Protein AF-A0A353YXU7-F1 (afdb_monomer_lite)

Secondary structure (DSSP, 8-state):
--HHHHHHHHHHHHHHHHHTTTTTSS---SHHHHHHHHHHHHHHHH--SSS-EETTEE--SS-THHHHHHHHHHHH-

pLDDT: mean 94.9, std 3.88, range [71.25, 98.25]

Structure (mmCIF, N/CA/C/O backbone):
data_AF-A0A353YXU7-F1
#
_entry.id   AF-A0A353YXU7-F1
#
loop_
_atom_site.group_PDB
_atom_site.id
_atom_site.type_symbol
_atom_site.label_atom_id
_atom_site.label_alt_id
_atom_site.label_comp_id
_atom_site.label_asym_id
_atom_site.label_entity_id
_atom_site.label_seq_id
_atom_site.pdbx_PDB_ins_code
_atom_site.Cartn_x
_atom_site.Cartn_y
_atom_site.Cartn_z
_atom_site.occupancy
_atom_site.B_iso_or_equiv
_atom_site.auth_seq_id
_atom_site.auth_comp_id
_atom_site.auth_asym_id
_atom_site.auth_atom_id
_atom_site.pdbx_PDB_model_num
ATOM 1 N N . MET A 1 1 ? 13.415 11.087 -29.176 1.00 71.25 1 MET A N 1
ATOM 2 C CA . MET A 1 1 ? 13.599 10.524 -27.819 1.00 71.25 1 MET A CA 1
ATOM 3 C C . MET A 1 1 ? 15.064 10.161 -27.621 1.00 71.25 1 MET A C 1
ATOM 5 O O . MET A 1 1 ? 15.607 9.472 -28.482 1.00 71.25 1 MET A O 1
ATOM 9 N N . ASN A 1 2 ? 15.695 10.666 -26.555 1.00 92.44 2 ASN A N 1
ATOM 10 C CA . ASN A 1 2 ? 17.090 10.375 -26.193 1.00 92.44 2 ASN A CA 1
ATOM 11 C C . ASN A 1 2 ? 17.313 8.848 -26.092 1.00 92.44 2 ASN A C 1
ATOM 13 O O . ASN A 1 2 ? 16.390 8.126 -25.714 1.00 92.44 2 ASN A O 1
ATOM 17 N N . ARG A 1 3 ? 18.503 8.347 -26.448 1.00 94.9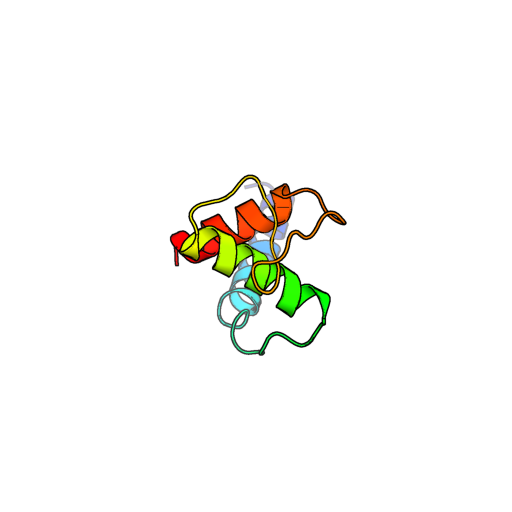4 3 ARG A N 1
ATOM 18 C CA . ARG A 1 3 ? 18.854 6.917 -26.370 1.00 94.94 3 ARG A CA 1
ATOM 19 C C . ARG A 1 3 ? 18.583 6.354 -24.973 1.00 94.94 3 ARG A C 1
ATOM 21 O O . ARG A 1 3 ? 17.958 5.307 -24.863 1.00 94.94 3 ARG A O 1
ATOM 28 N N . GLU A 1 4 ? 18.956 7.101 -23.939 1.00 95.81 4 GLU A N 1
ATOM 29 C CA . GLU A 1 4 ? 18.724 6.734 -22.536 1.00 95.81 4 GLU A CA 1
ATOM 30 C C . GLU A 1 4 ? 17.228 6.543 -22.233 1.00 95.81 4 GLU A C 1
ATOM 32 O O . GLU A 1 4 ? 16.824 5.536 -21.661 1.00 95.81 4 GLU A O 1
ATOM 37 N N . LEU A 1 5 ? 16.374 7.452 -22.721 1.00 96.81 5 LEU A N 1
ATOM 38 C CA . LEU A 1 5 ? 14.920 7.350 -22.547 1.00 96.81 5 LEU A CA 1
ATOM 39 C C . LEU A 1 5 ? 14.334 6.119 -23.246 1.00 96.81 5 LEU A C 1
ATOM 41 O O . LEU A 1 5 ? 13.414 5.502 -22.720 1.00 96.81 5 LEU A O 1
ATOM 45 N N . LYS A 1 6 ? 14.865 5.738 -24.416 1.00 96.56 6 LYS A N 1
ATOM 46 C CA . LYS A 1 6 ? 14.442 4.504 -25.097 1.00 96.56 6 LYS A CA 1
ATOM 47 C C . LYS A 1 6 ? 14.802 3.269 -24.276 1.00 96.56 6 LYS A C 1
ATOM 49 O O . LYS A 1 6 ? 13.977 2.373 -24.165 1.00 96.56 6 LYS A O 1
ATOM 54 N N . ILE A 1 7 ? 15.999 3.232 -23.694 1.00 97.56 7 ILE A N 1
ATOM 55 C CA . ILE A 1 7 ? 16.448 2.107 -22.862 1.00 97.56 7 ILE A CA 1
ATOM 56 C C . ILE A 1 7 ? 15.565 1.980 -21.618 1.00 97.56 7 ILE A C 1
ATOM 58 O O . ILE A 1 7 ? 15.029 0.904 -21.368 1.00 97.56 7 ILE A O 1
ATOM 62 N N . ILE A 1 8 ? 15.345 3.081 -20.891 1.00 97.44 8 ILE A N 1
ATOM 63 C CA . ILE A 1 8 ? 14.468 3.097 -19.710 1.00 97.44 8 ILE A CA 1
ATOM 64 C C . ILE A 1 8 ? 13.064 2.621 -20.083 1.00 97.44 8 ILE A C 1
ATOM 66 O O . ILE A 1 8 ? 12.499 1.776 -19.395 1.00 97.44 8 ILE A O 1
ATOM 70 N N . PHE A 1 9 ? 12.523 3.112 -21.202 1.00 97.38 9 PHE A N 1
ATOM 71 C CA . PHE A 1 9 ? 11.213 2.689 -21.684 1.00 97.38 9 PHE A CA 1
ATOM 72 C C . PHE A 1 9 ? 11.143 1.175 -21.908 1.00 97.38 9 PHE A C 1
ATOM 74 O O . PHE A 1 9 ? 10.219 0.535 -21.414 1.00 97.38 9 PHE A O 1
ATOM 81 N N . PHE A 1 10 ? 12.120 0.584 -22.603 1.00 97.75 10 PHE A N 1
ATOM 82 C CA . PHE A 1 10 ? 12.127 -0.860 -22.844 1.00 97.75 10 PHE A CA 1
ATOM 83 C C . PHE A 1 10 ? 12.277 -1.675 -21.557 1.00 97.75 10 PHE A C 1
ATOM 85 O O . PHE A 1 10 ? 11.638 -2.717 -21.436 1.00 97.75 10 PHE A O 1
ATOM 92 N N . ILE A 1 11 ? 13.059 -1.197 -20.584 1.00 97.56 11 ILE A N 1
ATOM 93 C CA . ILE A 1 11 ? 13.193 -1.856 -19.278 1.00 97.56 11 ILE A CA 1
ATOM 94 C C . ILE A 1 11 ? 11.859 -1.833 -18.526 1.00 97.56 11 ILE A C 1
ATOM 96 O O . ILE A 1 11 ? 11.402 -2.878 -18.072 1.00 97.56 11 ILE A O 1
ATOM 100 N N . VAL A 1 12 ? 11.210 -0.669 -18.426 1.00 97.75 12 VAL A N 1
ATOM 101 C CA . VAL A 1 12 ? 9.929 -0.527 -17.714 1.00 97.75 12 VAL A CA 1
ATOM 102 C C . VAL A 1 12 ? 8.826 -1.328 -18.403 1.00 97.75 12 VAL A C 1
ATOM 104 O O . VAL A 1 12 ? 8.072 -2.028 -17.733 1.00 97.75 12 VAL A O 1
ATOM 107 N N . ALA A 1 13 ? 8.753 -1.276 -19.735 1.00 97.69 13 ALA A N 1
ATOM 108 C CA . ALA A 1 13 ? 7.778 -2.045 -20.500 1.00 97.69 13 ALA A CA 1
ATOM 109 C C . ALA A 1 13 ? 7.995 -3.556 -20.333 1.00 97.69 13 ALA A C 1
ATOM 111 O O . ALA A 1 13 ? 7.043 -4.286 -20.069 1.00 97.69 13 ALA A O 1
ATOM 112 N N . GLY A 1 14 ? 9.246 -4.020 -20.427 1.00 97.81 14 GLY A N 1
ATOM 113 C CA . GLY A 1 14 ? 9.597 -5.419 -20.194 1.00 97.81 14 GLY A CA 1
ATOM 114 C C . GLY A 1 14 ? 9.230 -5.872 -18.780 1.00 97.81 14 GLY A C 1
ATOM 115 O O . GLY A 1 14 ? 8.529 -6.868 -18.624 1.00 97.81 14 GLY A O 1
ATOM 116 N N . ALA A 1 15 ? 9.626 -5.110 -17.757 1.00 97.12 15 ALA A N 1
ATOM 117 C CA . ALA A 1 15 ? 9.281 -5.401 -16.366 1.00 97.12 15 ALA A CA 1
ATOM 118 C C . ALA A 1 15 ? 7.760 -5.446 -16.151 1.00 97.12 15 ALA A C 1
ATOM 120 O O . ALA A 1 15 ? 7.261 -6.380 -15.534 1.00 97.12 15 ALA A O 1
ATOM 121 N N . GLY A 1 16 ? 7.011 -4.496 -16.717 1.00 97.00 16 GLY A N 1
ATOM 122 C CA . GLY A 1 16 ? 5.551 -4.466 -16.624 1.00 97.00 16 GLY A CA 1
ATOM 123 C C . GLY A 1 16 ? 4.888 -5.710 -17.218 1.00 97.00 16 GLY A C 1
ATOM 124 O O . GLY A 1 16 ? 4.011 -6.291 -16.583 1.00 97.00 16 GLY A O 1
ATOM 125 N N . ILE A 1 17 ? 5.347 -6.163 -18.390 1.00 96.81 17 ILE A N 1
ATOM 126 C CA . ILE A 1 17 ? 4.818 -7.359 -19.066 1.00 96.81 17 ILE A CA 1
ATOM 127 C C . ILE A 1 17 ? 5.042 -8.628 -18.235 1.00 96.81 17 ILE A C 1
ATOM 129 O O . ILE A 1 17 ? 4.164 -9.485 -18.189 1.00 96.81 17 ILE A O 1
ATOM 133 N N . PHE A 1 18 ? 6.196 -8.758 -17.576 1.00 94.69 18 PHE A N 1
ATOM 134 C CA . PHE A 1 18 ? 6.516 -9.949 -16.784 1.00 94.69 18 PHE A CA 1
ATOM 135 C C . PHE A 1 18 ? 6.042 -9.882 -15.330 1.00 94.69 18 PHE A C 1
ATOM 137 O O . PHE A 1 18 ? 5.922 -10.927 -14.700 1.00 94.69 18 PHE A O 1
ATOM 144 N N . TYR A 1 19 ? 5.780 -8.695 -14.781 1.00 94.19 19 TYR A N 1
ATOM 145 C CA . TYR A 1 19 ? 5.399 -8.540 -13.376 1.00 94.19 19 TYR A CA 1
ATOM 146 C C . TYR A 1 19 ? 3.880 -8.429 -13.189 1.00 94.19 19 TYR A C 1
ATOM 148 O O . TYR A 1 19 ? 3.303 -9.184 -12.410 1.00 94.19 19 TYR A O 1
ATOM 156 N N . ILE A 1 20 ? 3.206 -7.547 -13.939 1.00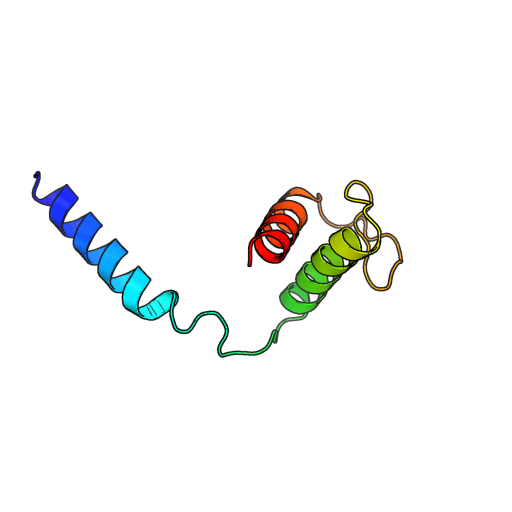 93.62 20 ILE A N 1
ATOM 157 C CA . ILE A 1 20 ? 1.785 -7.214 -13.714 1.00 93.62 20 ILE A CA 1
ATOM 158 C C . ILE A 1 20 ? 0.854 -8.431 -13.867 1.00 93.62 20 ILE A C 1
ATOM 160 O O . ILE A 1 20 ? 0.032 -8.639 -12.976 1.00 93.62 20 ILE A O 1
ATOM 164 N N . PRO A 1 21 ? 0.959 -9.276 -14.915 1.00 94.31 21 PRO A N 1
ATOM 165 C CA . PRO A 1 21 ? 0.039 -10.406 -15.078 1.00 94.31 21 PRO A CA 1
ATOM 166 C C . PRO A 1 21 ? 0.227 -11.524 -14.045 1.00 94.31 21 PRO A C 1
ATOM 168 O O . PRO A 1 21 ? -0.632 -12.394 -13.937 1.00 94.31 21 PRO A O 1
ATOM 171 N N . PHE A 1 22 ? 1.354 -11.540 -13.324 1.00 92.94 22 PHE A N 1
ATOM 172 C CA . PHE A 1 22 ? 1.749 -12.669 -12.479 1.00 92.94 22 PHE A CA 1
ATOM 173 C C . PHE A 1 22 ? 1.823 -12.340 -10.984 1.00 92.94 22 PHE A C 1
ATOM 175 O O . PHE A 1 22 ? 1.931 -13.268 -10.185 1.00 92.94 22 PHE A O 1
ATOM 182 N N . ILE A 1 23 ? 1.725 -11.064 -10.595 1.00 90.44 23 ILE A N 1
ATOM 183 C CA . ILE A 1 23 ? 1.906 -10.601 -9.207 1.00 90.44 23 ILE A CA 1
ATOM 184 C C . ILE A 1 23 ? 0.956 -11.269 -8.194 1.00 90.44 23 ILE A C 1
ATOM 186 O O . ILE A 1 23 ? 1.322 -11.431 -7.039 1.00 90.44 23 ILE A O 1
ATOM 190 N N . GLY A 1 24 ? -0.235 -11.703 -8.622 1.00 88.62 24 GLY A N 1
ATOM 191 C CA . GLY A 1 24 ? -1.234 -12.355 -7.762 1.00 88.62 24 GLY A CA 1
ATOM 192 C C . GLY A 1 24 ? -1.285 -13.886 -7.844 1.00 88.62 24 GLY A C 1
ATOM 193 O O . GLY A 1 24 ? -2.193 -14.483 -7.277 1.00 88.62 24 GLY A O 1
ATOM 194 N N . ASN A 1 25 ? -0.371 -14.538 -8.574 1.00 91.5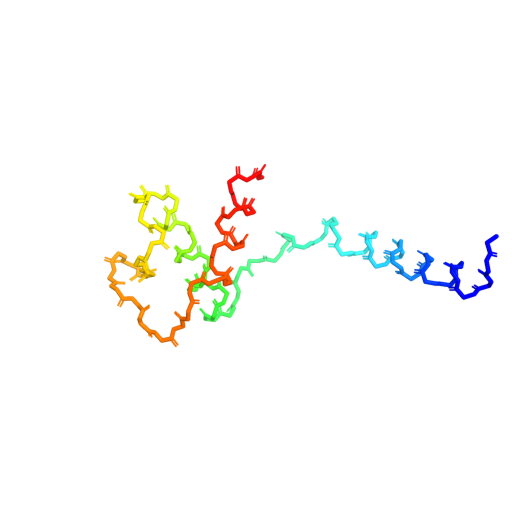6 25 ASN A N 1
ATOM 195 C CA . ASN A 1 25 ? -0.420 -15.999 -8.766 1.00 91.56 25 ASN A CA 1
ATOM 196 C C . ASN A 1 25 ? 0.111 -16.807 -7.575 1.00 91.56 25 ASN A C 1
ATOM 198 O O . ASN A 1 25 ? -0.114 -18.015 -7.513 1.00 91.56 25 ASN A O 1
ATOM 202 N N . LEU A 1 26 ? 0.838 -16.173 -6.657 1.00 90.19 26 LEU A N 1
ATOM 203 C CA . LEU A 1 26 ? 1.345 -16.809 -5.446 1.00 90.19 26 LEU A CA 1
ATOM 204 C C . LEU A 1 26 ? 0.529 -16.334 -4.246 1.00 90.19 26 LEU A C 1
ATOM 206 O O . LEU A 1 26 ? 0.154 -15.167 -4.163 1.00 90.19 26 LEU A O 1
ATOM 210 N N . HIS A 1 27 ? 0.252 -17.252 -3.323 1.00 91.50 27 HIS A N 1
ATOM 211 C CA . HIS A 1 27 ? -0.345 -16.885 -2.046 1.00 91.50 27 HIS A CA 1
ATOM 212 C C . HIS A 1 27 ? 0.675 -16.123 -1.191 1.00 91.50 27 HIS A C 1
ATOM 214 O O . HIS A 1 27 ? 1.883 -16.295 -1.359 1.00 91.50 27 HIS A O 1
ATOM 220 N N . LEU A 1 28 ? 0.175 -15.341 -0.233 1.00 92.56 28 LEU A N 1
ATOM 221 C CA . LEU A 1 28 ? 1.008 -14.724 0.799 1.00 92.56 28 LEU A CA 1
ATOM 222 C C . LEU A 1 28 ? 1.732 -15.837 1.559 1.00 92.56 28 LEU A C 1
ATOM 224 O O . LEU A 1 28 ? 1.089 -16.789 2.016 1.00 92.56 28 LEU A O 1
ATOM 228 N N . PHE A 1 29 ? 3.055 -15.782 1.611 1.00 87.38 29 PHE A N 1
ATOM 229 C CA . PHE A 1 29 ? 3.873 -16.870 2.152 1.00 87.38 29 PHE A CA 1
ATOM 230 C C . PHE A 1 29 ? 4.636 -16.446 3.398 1.00 87.38 29 PHE A C 1
ATOM 232 O O . PHE A 1 29 ? 4.850 -17.274 4.283 1.00 87.38 29 PHE A O 1
ATOM 239 N N . ASP A 1 30 ? 5.043 -15.181 3.461 1.00 92.69 30 ASP A N 1
ATOM 240 C CA . ASP A 1 30 ? 5.795 -14.673 4.594 1.00 92.69 30 ASP A CA 1
ATOM 241 C C . ASP A 1 30 ? 4.871 -14.152 5.696 1.00 92.69 30 ASP A C 1
ATOM 243 O O . ASP A 1 30 ? 3.738 -13.722 5.460 1.00 92.69 30 ASP A O 1
ATOM 247 N N . TRP A 1 31 ? 5.377 -14.180 6.924 1.00 90.00 31 TRP A N 1
ATOM 248 C CA . TRP A 1 31 ? 4.655 -13.688 8.090 1.00 90.00 31 TRP A CA 1
ATOM 249 C C . TRP A 1 31 ? 4.313 -12.196 7.951 1.00 90.00 31 TRP A C 1
ATOM 251 O O . TRP A 1 31 ? 3.189 -11.792 8.250 1.00 90.00 31 TRP A O 1
ATOM 261 N N . ASP A 1 32 ? 5.238 -11.398 7.408 1.00 91.88 32 ASP A N 1
ATOM 262 C CA . ASP A 1 32 ? 5.025 -9.969 7.155 1.00 91.88 32 ASP A CA 1
ATOM 263 C C . ASP A 1 32 ? 3.940 -9.724 6.090 1.00 91.88 32 ASP A C 1
ATOM 265 O O . ASP A 1 32 ? 3.088 -8.850 6.258 1.00 91.88 32 ASP A O 1
ATOM 269 N N . GLU A 1 33 ? 3.922 -10.521 5.015 1.00 94.12 33 GLU A N 1
ATOM 270 C CA . GLU A 1 33 ? 2.928 -10.401 3.940 1.00 94.12 33 GLU A CA 1
ATOM 271 C C . GLU A 1 33 ? 1.505 -10.624 4.456 1.00 94.12 33 GLU A C 1
ATOM 273 O O . GLU A 1 33 ? 0.597 -9.851 4.141 1.00 94.12 33 GLU A O 1
ATOM 278 N N . ILE A 1 34 ? 1.320 -11.664 5.274 1.00 94.50 34 ILE A N 1
ATOM 279 C CA . ILE A 1 34 ? 0.023 -12.013 5.859 1.00 94.50 34 ILE A CA 1
ATOM 280 C C . ILE A 1 34 ? -0.434 -10.922 6.831 1.00 94.50 34 ILE A C 1
ATOM 282 O O . ILE A 1 34 ? -1.571 -10.466 6.741 1.00 94.50 34 ILE A O 1
ATOM 286 N N . ASN A 1 35 ? 0.448 -10.468 7.723 1.00 94.88 35 ASN A N 1
ATOM 287 C CA . ASN A 1 35 ? 0.105 -9.472 8.738 1.00 94.88 35 ASN A CA 1
ATOM 288 C C . ASN A 1 35 ? -0.259 -8.112 8.146 1.00 94.88 35 ASN A C 1
ATOM 290 O O . ASN A 1 35 ? -1.246 -7.508 8.561 1.00 94.88 35 ASN A O 1
ATOM 294 N N . PHE A 1 36 ? 0.510 -7.615 7.174 1.00 95.44 36 PHE A N 1
ATOM 295 C CA . PHE A 1 36 ? 0.203 -6.324 6.555 1.00 95.44 36 PHE A CA 1
ATOM 296 C C . PHE A 1 36 ? -1.043 -6.397 5.671 1.00 95.44 36 PHE A C 1
ATOM 298 O O . PHE A 1 36 ? -1.822 -5.442 5.643 1.00 95.44 36 PHE A O 1
ATOM 305 N N . ALA A 1 37 ? -1.274 -7.536 5.008 1.00 95.81 37 ALA A N 1
ATOM 306 C CA . ALA A 1 37 ? -2.518 -7.773 4.286 1.00 95.81 37 ALA A CA 1
ATOM 307 C C . ALA A 1 37 ? -3.730 -7.830 5.209 1.00 95.81 37 ALA A C 1
ATOM 309 O O . ALA A 1 37 ? -4.747 -7.218 4.879 1.00 95.81 37 ALA A O 1
ATOM 310 N N . GLU A 1 38 ? -3.627 -8.492 6.362 1.00 96.88 38 GLU A N 1
ATOM 311 C CA . GLU A 1 38 ? -4.722 -8.485 7.328 1.00 96.88 38 GLU A CA 1
ATOM 312 C C . GLU A 1 38 ? -4.956 -7.103 7.921 1.00 96.88 38 GLU A C 1
ATOM 314 O O . GLU A 1 38 ? -6.081 -6.622 7.913 1.00 96.88 38 GLU A O 1
ATOM 319 N N . ALA A 1 39 ? -3.903 -6.397 8.331 1.00 97.31 39 ALA A N 1
ATOM 320 C CA . ALA A 1 39 ? -4.060 -5.052 8.868 1.00 97.31 39 ALA A CA 1
ATOM 321 C C . ALA A 1 39 ? -4.743 -4.103 7.870 1.00 97.31 39 ALA A C 1
ATOM 323 O O . ALA A 1 39 ? -5.626 -3.331 8.242 1.00 97.31 39 ALA A O 1
ATOM 324 N N . ALA A 1 40 ? -4.387 -4.191 6.585 1.00 97.81 40 ALA A N 1
ATOM 325 C CA . ALA A 1 40 ? -5.052 -3.428 5.535 1.00 97.81 40 ALA A CA 1
ATOM 326 C C . ALA A 1 40 ? -6.519 -3.856 5.352 1.00 97.81 40 ALA A C 1
ATOM 328 O O . ALA A 1 40 ? -7.394 -2.999 5.220 1.00 97.81 40 ALA A O 1
ATOM 329 N N . ARG A 1 41 ? -6.811 -5.164 5.383 1.00 97.94 41 ARG A N 1
ATOM 330 C CA . ARG A 1 41 ? -8.183 -5.689 5.304 1.00 97.94 41 ARG A CA 1
ATOM 331 C C . ARG A 1 41 ? -9.026 -5.236 6.499 1.00 97.94 41 ARG A C 1
ATOM 333 O O . ARG A 1 41 ? -10.180 -4.854 6.315 1.00 97.94 41 ARG A O 1
ATOM 340 N N . GLU A 1 42 ? -8.473 -5.249 7.706 1.00 98.25 42 GLU A N 1
ATOM 341 C CA . GLU A 1 42 ? -9.148 -4.804 8.924 1.00 98.25 42 GLU A CA 1
ATOM 342 C C . GLU A 1 42 ? -9.450 -3.306 8.887 1.00 98.25 42 GLU A C 1
ATOM 344 O O . GLU A 1 42 ? -10.577 -2.940 9.209 1.00 98.25 42 GLU A O 1
ATOM 349 N N . MET A 1 43 ? -8.545 -2.457 8.378 1.00 97.62 43 MET A N 1
ATOM 350 C CA . MET A 1 43 ? -8.843 -1.033 8.140 1.00 97.62 43 MET A CA 1
ATOM 351 C C . MET A 1 43 ? -10.060 -0.836 7.222 1.00 97.62 43 MET A C 1
ATOM 353 O O . MET A 1 43 ? -10.903 0.022 7.485 1.00 97.62 43 MET A O 1
ATOM 357 N N . LEU A 1 44 ? -10.185 -1.640 6.157 1.00 98.00 44 LEU A N 1
ATOM 358 C CA . LEU A 1 44 ? -11.341 -1.579 5.252 1.00 98.00 44 LEU A CA 1
ATOM 359 C C . LEU A 1 44 ? -12.642 -2.026 5.931 1.00 98.00 44 LEU A C 1
ATOM 361 O O . LEU A 1 44 ? -13.708 -1.486 5.643 1.00 98.00 44 LEU A O 1
ATOM 365 N N . VAL A 1 45 ? -12.561 -3.021 6.813 1.00 98.12 45 VAL A N 1
ATOM 366 C CA . VAL A 1 45 ? -13.720 -3.610 7.499 1.00 98.12 45 VAL A CA 1
ATOM 367 C C . VAL A 1 45 ? -14.211 -2.724 8.640 1.00 98.12 45 VAL A C 1
ATOM 369 O O . VAL A 1 45 ? -15.418 -2.572 8.816 1.00 98.12 45 VAL A O 1
ATOM 372 N N . THR A 1 46 ? -13.298 -2.154 9.426 1.00 97.31 46 THR A N 1
ATOM 373 C CA . THR A 1 46 ? -13.626 -1.336 10.603 1.00 97.31 46 THR A CA 1
ATOM 374 C C . THR A 1 46 ? -13.829 0.137 10.256 1.00 97.31 46 THR A C 1
ATOM 376 O O . THR A 1 46 ? -14.560 0.836 10.957 1.00 97.31 46 THR A O 1
ATOM 379 N N . GLY A 1 47 ? -13.187 0.621 9.189 1.00 97.06 47 GLY A N 1
ATOM 380 C CA . GLY A 1 47 ? -13.088 2.045 8.874 1.00 97.06 47 GLY A CA 1
ATOM 381 C C . GLY A 1 47 ? -12.127 2.817 9.787 1.00 97.06 47 GLY A C 1
ATOM 382 O O . GLY A 1 47 ? -12.018 4.037 9.643 1.00 97.06 47 GLY A O 1
ATOM 383 N N . ASP A 1 48 ? -11.429 2.146 10.710 1.00 97.00 48 ASP A N 1
ATOM 384 C CA . ASP A 1 48 ? -10.384 2.756 11.531 1.00 97.00 48 ASP A CA 1
ATOM 385 C C . ASP A 1 48 ? -9.039 2.678 10.800 1.00 97.00 48 ASP A C 1
ATOM 387 O O . ASP A 1 48 ? -8.361 1.657 10.799 1.00 97.00 48 ASP A O 1
ATOM 391 N N . TYR A 1 49 ? -8.652 3.787 10.171 1.00 96.00 49 TYR A N 1
ATOM 392 C CA . TYR A 1 49 ? -7.353 3.924 9.509 1.00 96.00 49 TYR A CA 1
ATOM 393 C C . TYR A 1 49 ? -6.271 4.491 10.438 1.00 96.00 49 TYR A C 1
ATOM 395 O O . TYR A 1 49 ? -5.124 4.633 10.020 1.00 96.00 49 TYR A O 1
ATOM 403 N N . LEU A 1 50 ? -6.603 4.868 11.674 1.00 94.75 50 LEU A N 1
ATOM 404 C CA . LEU A 1 50 ? -5.640 5.444 12.614 1.00 94.75 50 LEU A CA 1
ATOM 405 C C . LEU A 1 50 ? -4.988 4.357 13.467 1.00 94.75 50 LEU A C 1
ATOM 407 O O . LEU A 1 50 ? -3.778 4.406 13.695 1.00 94.75 50 LEU A O 1
ATOM 411 N N . THR A 1 51 ? -5.775 3.377 13.904 1.00 95.19 51 THR A N 1
ATOM 412 C CA . THR A 1 51 ? -5.294 2.243 14.692 1.00 95.19 51 THR A CA 1
ATOM 413 C C . THR A 1 51 ? -4.956 1.083 13.768 1.00 95.19 51 THR A C 1
ATOM 415 O O . THR A 1 51 ? -5.836 0.464 13.181 1.00 95.19 51 THR A O 1
ATOM 418 N N . VAL A 1 52 ? -3.671 0.751 13.653 1.00 96.31 52 VAL A N 1
ATOM 419 C CA . VAL A 1 52 ? -3.265 -0.491 12.988 1.00 96.31 52 VAL A CA 1
ATOM 420 C C . VAL A 1 52 ? -3.681 -1.669 13.867 1.00 96.31 52 VAL A C 1
ATOM 422 O O . VAL A 1 52 ? -3.396 -1.665 15.065 1.00 96.31 52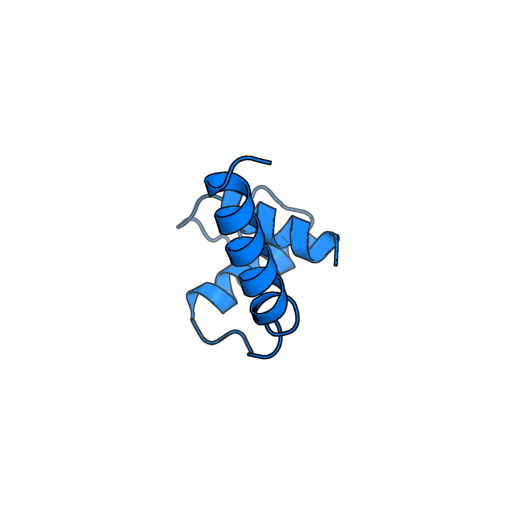 VAL A O 1
ATOM 425 N N . GLN A 1 53 ? -4.346 -2.661 13.279 1.00 96.62 53 GLN A N 1
ATOM 426 C CA . GLN A 1 53 ? -4.842 -3.847 13.974 1.00 96.62 53 GLN A CA 1
ATOM 427 C C . GLN A 1 53 ? -4.416 -5.123 13.249 1.00 96.62 53 GLN A C 1
ATOM 429 O O . GLN A 1 53 ? -4.210 -5.104 12.038 1.00 96.62 53 GLN A O 1
ATOM 434 N N . ILE A 1 54 ? -4.244 -6.208 14.000 1.00 96.06 54 ILE A N 1
ATOM 435 C CA . ILE A 1 54 ? -4.143 -7.572 13.473 1.00 96.06 54 ILE A CA 1
ATOM 436 C C . ILE A 1 54 ? -4.975 -8.458 14.397 1.00 96.06 54 ILE A C 1
ATOM 438 O O . ILE A 1 54 ? -4.795 -8.417 15.615 1.00 96.06 54 ILE A O 1
ATOM 442 N N . PHE A 1 55 ? -5.884 -9.253 13.835 1.00 95.69 55 PHE A N 1
ATOM 443 C CA . PHE A 1 55 ? -6.911 -9.977 14.588 1.00 95.69 55 PHE A CA 1
ATOM 444 C C . PHE A 1 55 ? -7.806 -9.048 15.422 1.00 95.69 55 PHE A C 1
ATOM 446 O O . PHE A 1 55 ? -8.283 -9.440 16.487 1.00 95.69 55 PHE A O 1
ATOM 453 N N . PHE A 1 56 ? -8.038 -7.826 14.938 1.00 96.62 56 PHE A N 1
ATOM 454 C CA . PHE A 1 56 ? -8.765 -6.748 15.615 1.00 96.62 56 PHE A CA 1
ATOM 455 C C . PHE A 1 56 ? -8.130 -6.271 16.932 1.00 96.62 56 PHE A C 1
ATOM 457 O O . PHE A 1 56 ? -8.764 -5.543 17.697 1.00 96.62 56 PHE A O 1
ATOM 464 N N . GLU A 1 57 ? -6.870 -6.632 17.184 1.00 96.38 57 GLU A N 1
ATOM 465 C CA . GLU A 1 57 ? -6.087 -6.166 18.327 1.00 96.38 57 GLU A CA 1
ATOM 466 C C . GLU A 1 57 ? -5.044 -5.129 17.880 1.00 96.38 57 GLU A C 1
ATOM 468 O O . GLU A 1 57 ? -4.451 -5.284 16.808 1.00 96.38 57 GLU A O 1
ATOM 473 N N . PRO A 1 58 ? -4.779 -4.068 18.666 1.00 94.75 58 PRO A N 1
ATOM 474 C CA . PRO A 1 58 ? -3.854 -3.015 18.257 1.00 94.75 58 PRO A CA 1
ATOM 475 C C . PRO A 1 58 ? -2.411 -3.501 18.040 1.00 94.75 58 PRO A C 1
ATOM 477 O O . PRO A 1 58 ? -1.804 -4.115 18.919 1.00 94.75 58 PRO A O 1
ATOM 480 N N . PHE A 1 59 ? -1.828 -3.135 16.897 1.00 93.81 59 PHE A N 1
ATOM 481 C CA . PHE A 1 59 ? -0.465 -3.482 16.495 1.00 93.81 59 PHE A CA 1
ATOM 482 C C . PHE A 1 59 ? 0.414 -2.226 16.369 1.00 93.81 59 PHE A C 1
ATOM 484 O O . PHE A 1 59 ? 0.322 -1.466 15.407 1.00 93.81 59 PHE A O 1
ATOM 491 N N . TRP A 1 60 ? 1.295 -2.000 17.349 1.00 90.12 60 TRP A N 1
ATOM 492 C CA . 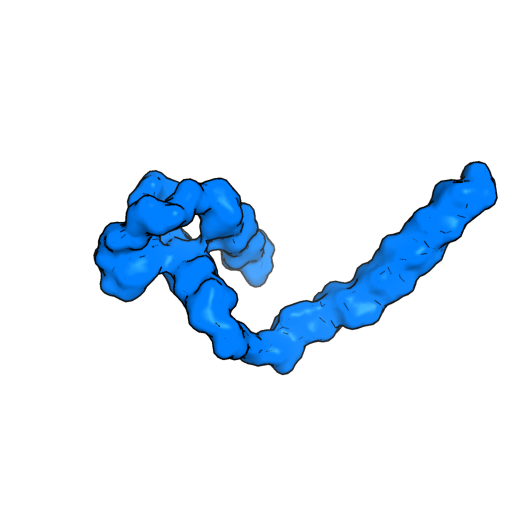TRP A 1 60 ? 2.038 -0.735 17.509 1.00 90.12 60 TRP A CA 1
ATOM 493 C C . TRP A 1 60 ? 3.465 -0.735 16.945 1.00 90.12 60 TRP A C 1
ATOM 495 O O . TRP A 1 60 ? 4.204 0.231 17.135 1.00 90.12 60 TRP A O 1
ATOM 505 N N . GLU A 1 61 ? 3.897 -1.808 16.285 1.00 87.62 61 GLU A N 1
ATOM 506 C CA . GLU A 1 61 ? 5.303 -1.957 15.886 1.00 87.62 61 GLU A CA 1
ATOM 507 C C . GLU A 1 61 ? 5.686 -1.127 14.653 1.00 87.62 61 GLU A C 1
ATOM 509 O O . GLU A 1 61 ? 6.869 -0.846 14.436 1.00 87.62 61 GLU A O 1
ATOM 514 N N . LYS A 1 62 ? 4.706 -0.748 13.822 1.00 87.00 62 LYS A N 1
ATOM 515 C CA . LYS A 1 62 ? 4.933 -0.085 12.531 1.00 87.00 62 LYS A CA 1
ATOM 516 C C . LYS A 1 62 ? 4.018 1.129 12.341 1.00 87.00 62 LYS A C 1
ATOM 518 O O . LYS A 1 62 ? 2.857 1.093 12.741 1.00 87.00 62 LYS A O 1
ATOM 523 N N . PRO A 1 63 ? 4.507 2.196 11.684 1.00 93.81 63 PRO A N 1
ATOM 524 C CA . PRO A 1 63 ? 3.655 3.304 11.271 1.00 93.81 63 PRO A CA 1
ATOM 525 C C . PRO A 1 63 ? 2.690 2.877 10.144 1.00 93.81 63 PRO A C 1
ATOM 527 O O . PRO A 1 63 ? 3.040 2.024 9.325 1.00 93.81 63 PRO A O 1
ATOM 530 N N . PRO A 1 64 ? 1.511 3.514 10.029 1.00 95.31 64 PRO A N 1
ATOM 531 C CA . PRO A 1 64 ? 0.422 3.029 9.178 1.00 95.31 64 PRO A CA 1
ATOM 532 C C . PRO A 1 64 ? 0.599 3.311 7.678 1.00 95.31 64 PRO A C 1
ATOM 534 O O . PRO A 1 64 ? -0.163 2.785 6.876 1.00 95.31 64 PRO A O 1
ATOM 537 N N . LEU A 1 65 ? 1.592 4.111 7.264 1.00 96.44 65 LEU A N 1
ATOM 538 C CA . LEU A 1 65 ? 1.724 4.582 5.876 1.00 96.44 65 LEU A CA 1
ATOM 539 C C . LEU A 1 65 ? 1.731 3.447 4.841 1.00 96.44 65 LEU A C 1
ATOM 541 O O . LEU A 1 65 ? 1.052 3.544 3.823 1.00 96.44 65 LEU A O 1
ATOM 545 N N . PHE A 1 66 ? 2.492 2.380 5.089 1.00 95.62 66 PHE A N 1
ATOM 546 C CA . PHE A 1 66 ? 2.545 1.236 4.174 1.00 95.62 66 PHE A CA 1
ATOM 547 C C . PHE A 1 66 ? 1.182 0.533 4.072 1.00 95.62 66 PHE A C 1
ATOM 549 O O . PH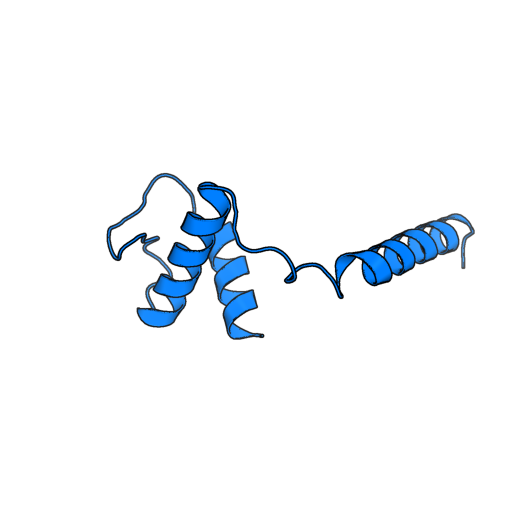E A 1 66 ? 0.717 0.218 2.979 1.00 95.62 66 PHE A O 1
ATOM 556 N N . ILE A 1 67 ? 0.507 0.380 5.210 1.00 97.00 67 ILE A N 1
ATOM 557 C CA . ILE A 1 67 ? -0.788 -0.294 5.321 1.00 97.00 67 ILE A CA 1
ATOM 558 C C . ILE A 1 67 ? -1.889 0.552 4.668 1.00 97.00 67 ILE A C 1
ATOM 560 O O . ILE A 1 67 ? -2.755 0.005 3.997 1.00 97.00 67 ILE A O 1
ATOM 564 N N . TRP A 1 68 ? -1.813 1.885 4.741 1.00 97.81 68 TRP A N 1
ATOM 565 C CA . TRP A 1 68 ? -2.704 2.781 3.995 1.00 97.81 68 TRP A CA 1
ATOM 566 C C . TRP A 1 68 ? -2.582 2.616 2.488 1.00 97.81 68 TRP A C 1
ATOM 568 O O . TRP A 1 68 ? -3.596 2.600 1.798 1.00 97.81 68 TRP A O 1
ATOM 578 N N . LEU A 1 69 ? -1.360 2.490 1.962 1.00 98.12 69 LEU A N 1
ATOM 579 C CA . LEU A 1 69 ? -1.158 2.256 0.531 1.00 98.12 69 LEU A CA 1
ATOM 580 C C . LEU A 1 69 ? -1.759 0.913 0.107 1.00 98.12 69 LEU A C 1
ATOM 582 O O . LEU A 1 69 ? -2.383 0.823 -0.950 1.00 98.12 69 LEU A O 1
ATOM 586 N N . GLN A 1 70 ? -1.623 -0.108 0.953 1.00 97.00 70 GLN A N 1
ATOM 587 C CA . GLN A 1 70 ? -2.203 -1.422 0.712 1.00 97.00 70 GLN A CA 1
ATOM 588 C C . GLN A 1 70 ? -3.737 -1.397 0.789 1.00 97.00 70 GLN A C 1
ATOM 590 O O . GLN A 1 70 ? -4.390 -1.888 -0.129 1.00 97.00 70 GLN A O 1
ATOM 595 N N . ALA A 1 71 ? -4.316 -0.751 1.802 1.00 97.88 71 ALA A N 1
ATOM 596 C CA . ALA A 1 71 ? -5.761 -0.574 1.934 1.00 97.88 71 ALA A CA 1
ATOM 597 C C . ALA A 1 71 ? -6.340 0.242 0.765 1.00 97.88 71 ALA A C 1
ATOM 599 O O . ALA A 1 71 ? -7.357 -0.136 0.193 1.00 97.88 71 ALA A O 1
ATOM 600 N N . ALA A 1 72 ? -5.663 1.313 0.338 1.00 98.12 72 ALA A N 1
ATOM 601 C CA . ALA A 1 72 ? -6.062 2.092 -0.833 1.00 98.12 72 ALA A CA 1
ATOM 602 C C . ALA A 1 72 ? -6.025 1.255 -2.121 1.00 98.12 72 ALA A C 1
ATOM 604 O O . ALA A 1 72 ? -6.935 1.357 -2.942 1.00 98.12 72 ALA A O 1
ATOM 605 N N . SER A 1 73 ? -5.008 0.402 -2.288 1.00 96.94 73 SER A N 1
ATOM 606 C CA . SER A 1 73 ? -4.945 -0.540 -3.409 1.00 96.94 73 SER A CA 1
ATOM 607 C C . SER A 1 73 ? -6.100 -1.542 -3.360 1.00 96.94 73 SER A C 1
ATOM 609 O O . SER A 1 73 ? -6.778 -1.725 -4.363 1.00 96.94 73 SER A O 1
ATOM 611 N N . MET A 1 74 ? -6.360 -2.155 -2.204 1.00 96.75 74 MET A N 1
ATOM 612 C CA . MET A 1 74 ? -7.478 -3.089 -2.007 1.00 96.75 74 MET A CA 1
ATOM 613 C C . MET A 1 74 ? -8.853 -2.428 -2.189 1.00 96.75 74 MET A C 1
ATOM 615 O O . MET A 1 74 ? -9.816 -3.099 -2.521 1.00 96.75 74 MET A O 1
ATOM 619 N N . HIS A 1 75 ? -8.970 -1.120 -1.957 1.00 96.00 75 HIS A N 1
ATOM 620 C CA . HIS A 1 75 ? -10.205 -0.380 -2.214 1.00 96.00 75 HIS A CA 1
ATOM 621 C C . HIS A 1 75 ? -10.401 -0.080 -3.712 1.00 96.00 75 HIS A C 1
ATOM 623 O O . HIS A 1 75 ? -11.529 0.123 -4.167 1.00 96.00 75 HIS A O 1
ATOM 629 N N . LEU A 1 76 ? -9.315 0.026 -4.483 1.00 97.12 76 LEU A N 1
ATOM 630 C CA . LEU A 1 76 ? -9.364 0.359 -5.907 1.00 97.12 76 LEU A CA 1
ATOM 631 C C . LEU A 1 76 ? -9.608 -0.864 -6.806 1.00 97.12 76 LEU A C 1
ATOM 633 O O . LEU A 1 76 ? -10.211 -0.706 -7.869 1.00 97.12 76 LEU A O 1
ATOM 637 N N . PHE A 1 77 ? -9.117 -2.038 -6.405 1.00 92.44 77 PHE A N 1
ATOM 638 C CA . PHE A 1 77 ? -9.171 -3.291 -7.166 1.00 92.44 77 PHE A CA 1
ATOM 639 C C . PHE A 1 77 ? -10.104 -4.302 -6.507 1.00 92.44 77 PHE A C 1
ATOM 641 O O . PHE A 1 77 ? -10.873 -4.945 -7.257 1.00 92.44 77 PHE A O 1
#

Foldseek 3Di:
DDPVVVVVVVVVVVCCVVCVVCVPVDDQDDPVSVQLLQQLVVCVVVVPQQFRDDVNHGDDPDDSVVSVVNNVVVVVD

Radius of gyration: 16.98 Å; chains: 1; bounding box: 33×27×46 Å

Sequence (77 aa):
MNRELKIIFFIVAGAGIFYIPFIGNLHLFDWDEINFAEAAREMLVTGDYLTVQIFFEPFWEKPPLFIWLQAASMHLF